Protein AF-A0AAD8I942-F1 (afdb_monomer_lite)

Foldseek 3Di:
DDDDDPVPVVVVVVVCVVVVPDPAQDWDWDADPVVRDIDTAHDAPDPPPPDPQPWDWDWDDDPQWIKIWIQRLVQQWIWIWIQPNVSHYIDTPDIDRCVVVCVVPVVSNDPPVPPVD

Structure (mmCIF, N/CA/C/O backbone):
data_AF-A0AAD8I942-F1
#
_entry.id   AF-A0AAD8I942-F1
#
loop_
_atom_site.group_PDB
_atom_site.id
_atom_site.type_symbol
_atom_site.label_atom_id
_atom_site.label_alt_id
_atom_site.label_comp_id
_atom_site.label_asym_id
_atom_site.label_entity_id
_atom_site.label_seq_id
_atom_site.pdbx_PDB_ins_code
_atom_site.Cartn_x
_atom_site.Cartn_y
_atom_site.Cartn_z
_atom_site.occupancy
_atom_site.B_iso_or_equiv
_atom_site.auth_seq_id
_atom_site.auth_comp_id
_atom_site.auth_asym_id
_atom_site.auth_atom_id
_atom_site.pdbx_PDB_model_num
ATOM 1 N N . MET A 1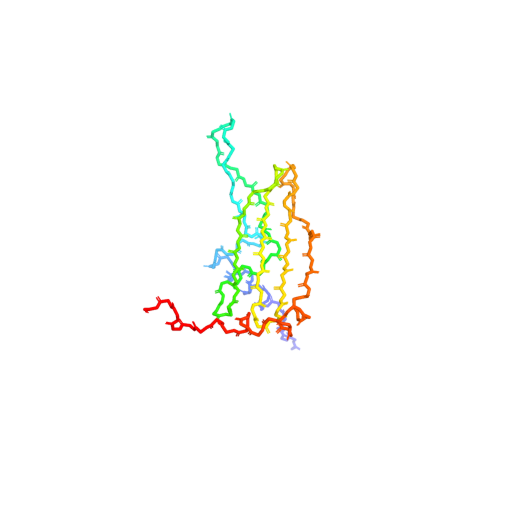 1 ? 37.653 -2.501 38.966 1.00 39.44 1 MET A N 1
ATOM 2 C CA . MET A 1 1 ? 37.498 -1.767 37.694 1.00 39.44 1 MET A CA 1
ATOM 3 C C . MET A 1 1 ? 36.620 -2.611 36.789 1.00 39.44 1 MET A C 1
ATOM 5 O O . MET A 1 1 ? 37.126 -3.574 36.247 1.00 39.44 1 MET A O 1
ATOM 9 N N . GLN A 1 2 ? 35.336 -2.284 36.653 1.00 35.34 2 GLN A N 1
ATOM 10 C CA . GLN A 1 2 ? 34.505 -2.740 35.535 1.00 35.34 2 GLN A CA 1
ATOM 11 C C . GLN A 1 2 ? 33.641 -1.527 35.164 1.00 35.34 2 GLN A C 1
ATOM 13 O O . GLN A 1 2 ? 32.856 -1.055 35.983 1.00 35.34 2 GLN A O 1
ATOM 18 N N . ARG A 1 3 ? 33.937 -0.925 34.008 1.00 38.34 3 ARG A N 1
ATOM 19 C CA . ARG A 1 3 ? 33.219 0.215 33.428 1.00 38.34 3 ARG A CA 1
ATOM 20 C C . ARG A 1 3 ? 32.070 -0.313 32.574 1.00 38.34 3 ARG A C 1
ATOM 22 O O . ARG A 1 3 ? 32.307 -1.222 31.789 1.00 38.34 3 ARG A O 1
ATOM 29 N N . GLY A 1 4 ? 30.918 0.340 32.711 1.00 49.06 4 GLY A N 1
ATOM 30 C CA . GLY A 1 4 ? 30.071 0.815 31.614 1.00 49.06 4 GLY A CA 1
ATOM 31 C C . GLY A 1 4 ? 29.517 -0.224 30.646 1.00 49.06 4 GLY A C 1
ATOM 32 O O . GLY A 1 4 ? 30.179 -0.555 29.671 1.00 49.06 4 GLY A O 1
ATOM 33 N N . ALA A 1 5 ? 28.270 -0.632 30.874 1.00 43.66 5 ALA A N 1
ATOM 34 C CA . ALA A 1 5 ? 27.388 -1.140 29.820 1.00 43.66 5 ALA A CA 1
ATOM 35 C C . ALA A 1 5 ? 25.910 -0.713 29.990 1.00 43.66 5 ALA A C 1
ATOM 37 O O . ALA A 1 5 ? 25.116 -0.966 29.095 1.00 43.66 5 ALA A O 1
ATOM 38 N N . ASP A 1 6 ? 25.540 -0.017 31.075 1.00 50.22 6 ASP A N 1
ATOM 39 C CA . ASP A 1 6 ? 24.119 0.171 31.431 1.00 50.22 6 ASP A CA 1
ATOM 40 C C . ASP A 1 6 ? 23.573 1.594 31.175 1.00 50.22 6 ASP A C 1
ATOM 42 O O . ASP A 1 6 ? 22.378 1.837 31.341 1.00 50.22 6 ASP A O 1
ATOM 46 N N . ASP A 1 7 ? 24.421 2.549 30.773 1.00 51.22 7 ASP A N 1
ATOM 47 C CA . ASP A 1 7 ? 24.013 3.956 30.599 1.00 51.22 7 ASP A CA 1
ATOM 48 C C . ASP A 1 7 ? 23.587 4.308 29.160 1.00 51.22 7 ASP A C 1
ATOM 50 O O . ASP A 1 7 ? 22.838 5.265 28.961 1.00 51.22 7 ASP A O 1
ATOM 54 N N . GLU A 1 8 ? 24.010 3.534 28.155 1.00 50.16 8 GLU A N 1
ATOM 55 C CA . GLU A 1 8 ? 23.738 3.835 26.740 1.00 50.16 8 GLU A CA 1
ATOM 56 C C . GLU A 1 8 ? 22.290 3.470 26.360 1.00 50.16 8 GLU A C 1
ATOM 58 O O . GLU A 1 8 ? 21.565 4.307 25.820 1.00 50.16 8 GLU A O 1
ATOM 63 N N . ASP A 1 9 ? 21.806 2.311 26.814 1.00 54.41 9 ASP A N 1
ATOM 64 C CA . ASP A 1 9 ? 20.435 1.822 26.580 1.00 54.41 9 ASP A CA 1
ATOM 65 C C . ASP A 1 9 ? 19.371 2.706 27.268 1.00 54.41 9 ASP A C 1
ATOM 67 O O . ASP A 1 9 ? 18.287 2.988 26.750 1.00 54.41 9 ASP A O 1
ATOM 71 N N . LYS A 1 10 ? 19.719 3.270 28.433 1.00 47.62 10 LYS A N 1
ATOM 72 C CA . LYS A 1 10 ? 18.854 4.213 29.154 1.00 47.62 10 LYS A CA 1
ATOM 73 C C . LYS A 1 10 ? 18.806 5.588 28.481 1.00 47.62 10 LYS A C 1
ATOM 75 O O . LYS A 1 10 ? 17.794 6.285 28.589 1.00 47.62 10 LYS A O 1
ATOM 80 N N . SER A 1 11 ? 19.882 5.980 27.793 1.00 49.94 11 SER A N 1
ATOM 81 C CA . SER A 1 11 ? 19.956 7.240 27.051 1.00 49.94 11 SER A CA 1
ATOM 82 C C . SER A 1 11 ? 19.151 7.193 25.749 1.00 49.94 11 SER A C 1
ATOM 84 O O . SER A 1 11 ? 18.453 8.160 25.443 1.00 49.94 11 SER A O 1
ATOM 86 N N . GLU A 1 12 ? 19.135 6.051 25.052 1.00 52.28 12 GLU A N 1
ATOM 87 C CA . GLU A 1 12 ? 18.309 5.843 23.855 1.00 52.28 12 GLU A CA 1
ATOM 88 C C . GLU A 1 12 ? 16.813 5.792 24.196 1.00 52.28 12 GLU A C 1
ATOM 90 O O . GLU A 1 12 ? 15.984 6.389 23.498 1.00 52.28 12 GLU A O 1
ATOM 95 N N . MET A 1 13 ? 16.458 5.175 25.330 1.00 45.47 13 MET A N 1
ATOM 96 C CA . MET A 1 13 ? 15.072 5.153 25.803 1.00 45.47 13 MET A CA 1
ATOM 97 C C . MET A 1 13 ? 14.575 6.552 26.208 1.00 45.47 13 MET A C 1
ATOM 99 O O . MET A 1 13 ? 13.439 6.915 25.906 1.00 45.47 13 MET A O 1
ATOM 103 N N . GLN A 1 14 ? 15.429 7.382 26.819 1.00 43.97 14 GLN A N 1
ATOM 104 C CA . GLN A 1 14 ? 15.103 8.779 27.147 1.00 43.97 14 GLN A CA 1
ATOM 105 C C . GLN A 1 14 ? 15.057 9.686 25.902 1.00 43.97 14 GLN A C 1
ATOM 107 O O . GLN A 1 14 ? 14.203 10.570 25.818 1.00 43.97 14 GLN A O 1
ATOM 112 N N . ALA A 1 15 ? 15.921 9.453 24.908 1.00 41.94 15 ALA A N 1
ATOM 113 C CA . ALA A 1 15 ? 15.904 10.184 23.638 1.00 41.94 15 ALA A CA 1
ATOM 114 C C . ALA A 1 15 ? 14.632 9.893 22.820 1.00 41.94 15 ALA A C 1
ATOM 116 O O . ALA A 1 15 ? 14.079 10.800 22.195 1.00 41.94 15 ALA A O 1
ATOM 117 N N . SER A 1 16 ? 14.117 8.662 22.896 1.00 41.03 16 SER A N 1
ATOM 118 C CA . SER A 1 16 ? 12.850 8.267 22.262 1.00 41.03 16 SER A CA 1
ATOM 119 C C . SER A 1 16 ? 11.643 8.997 22.873 1.00 41.03 16 SER A C 1
ATOM 121 O O . SER A 1 16 ? 10.732 9.400 22.150 1.00 41.03 16 SER A O 1
ATOM 123 N N . ILE A 1 17 ? 11.675 9.264 24.187 1.00 45.91 17 ILE A N 1
ATOM 124 C CA . ILE A 1 17 ? 10.639 10.033 24.900 1.00 45.91 17 ILE A CA 1
ATOM 125 C C . ILE A 1 17 ? 10.710 11.532 24.544 1.00 45.91 17 ILE A C 1
ATOM 127 O O . ILE A 1 17 ? 9.673 12.180 24.408 1.00 45.91 17 ILE A O 1
ATOM 131 N N . ALA A 1 18 ? 11.910 12.084 24.327 1.00 39.31 18 ALA A N 1
ATOM 132 C CA . ALA A 1 18 ? 12.101 13.491 23.953 1.00 39.31 18 ALA A CA 1
ATOM 133 C C . ALA A 1 18 ? 11.744 13.806 22.483 1.00 39.31 18 ALA A C 1
ATOM 135 O O . ALA A 1 18 ? 11.480 14.961 22.153 1.00 39.31 18 ALA A O 1
ATOM 136 N N . MET A 1 19 ? 11.701 12.791 21.613 1.00 41.06 19 MET A N 1
ATOM 137 C CA . MET A 1 19 ? 11.348 12.914 20.193 1.00 41.06 19 MET A CA 1
ATOM 138 C C . MET A 1 19 ? 9.947 12.383 19.869 1.00 41.06 19 MET A C 1
ATOM 140 O O . MET A 1 19 ? 9.661 12.161 18.704 1.00 41.06 19 MET A O 1
ATOM 144 N N . GLY A 1 20 ? 9.066 12.156 20.850 1.00 39.09 20 GLY A N 1
ATOM 145 C CA . GLY A 1 20 ? 7.662 11.796 20.591 1.00 39.09 20 GLY A CA 1
ATOM 146 C C . GLY A 1 20 ? 7.453 10.621 19.622 1.00 39.09 20 GLY A C 1
ATOM 147 O O . GLY A 1 20 ? 6.397 10.529 18.996 1.00 39.09 20 GLY A O 1
ATOM 148 N N . VAL A 1 21 ? 8.443 9.737 19.460 1.00 44.09 21 VAL A N 1
ATOM 149 C CA . VAL A 1 21 ? 8.303 8.543 18.630 1.00 44.09 21 VAL A CA 1
ATOM 150 C C . VAL A 1 21 ? 7.740 7.476 19.548 1.00 44.09 21 VAL A C 1
ATOM 152 O O . VAL A 1 21 ? 8.474 6.800 20.265 1.00 44.09 21 VAL A O 1
ATOM 155 N N . SER A 1 22 ? 6.410 7.374 19.558 1.00 37.47 22 SER A N 1
ATOM 156 C CA . SER A 1 22 ? 5.737 6.199 20.102 1.00 37.47 22 SER A CA 1
ATOM 157 C C . SER A 1 22 ? 6.380 4.964 19.460 1.00 37.47 22 SER A C 1
ATOM 159 O O . SER A 1 22 ? 6.552 4.917 18.243 1.00 37.47 22 SER A O 1
ATOM 161 N N . THR A 1 23 ? 6.768 3.975 20.265 1.00 44.34 23 THR A N 1
ATOM 162 C CA . THR A 1 23 ? 7.255 2.662 19.795 1.00 44.34 23 THR A CA 1
ATOM 163 C C . THR A 1 23 ? 6.148 1.824 19.148 1.00 44.34 23 THR A C 1
ATOM 165 O O . THR A 1 23 ? 6.378 0.704 18.696 1.00 44.34 23 THR A O 1
ATOM 168 N N . GLU A 1 24 ? 4.941 2.374 19.075 1.00 48.75 24 GLU A N 1
ATOM 169 C CA . GLU A 1 24 ? 3.846 1.876 18.266 1.00 48.75 24 GLU A CA 1
ATOM 170 C C . GLU A 1 24 ? 4.114 2.219 16.796 1.00 48.75 24 GLU A C 1
ATOM 172 O O . GLU A 1 24 ? 4.521 3.334 16.466 1.00 48.75 24 GLU A O 1
ATOM 177 N N . SER A 1 25 ? 3.883 1.260 15.890 1.00 54.50 25 SER A N 1
ATOM 178 C CA . SER A 1 25 ? 3.817 1.586 14.459 1.00 54.50 25 SER A CA 1
ATOM 179 C C . SER A 1 25 ? 2.887 2.792 14.300 1.00 54.50 25 SER A C 1
ATOM 181 O O . SER A 1 25 ? 1.801 2.744 14.882 1.00 54.50 25 SER A O 1
ATOM 183 N N . PRO A 1 26 ? 3.286 3.866 13.590 1.00 62.41 26 PRO A N 1
ATOM 184 C CA . PRO A 1 26 ? 2.495 5.091 13.534 1.00 62.41 26 PRO A CA 1
ATOM 185 C C . PRO A 1 26 ? 1.043 4.738 13.206 1.00 62.41 26 PRO A C 1
ATOM 187 O O . PRO A 1 26 ? 0.789 3.962 12.290 1.00 62.41 26 PRO A O 1
ATOM 190 N N . ALA A 1 27 ? 0.074 5.202 13.986 1.00 70.12 27 ALA A N 1
ATOM 191 C CA . ALA A 1 27 ? -1.320 4.896 13.693 1.00 70.12 27 ALA A CA 1
ATOM 192 C C . ALA A 1 27 ? -1.750 5.681 12.444 1.00 70.12 27 ALA A C 1
ATOM 194 O O . ALA A 1 27 ? -1.493 6.882 12.341 1.00 70.12 27 ALA A O 1
ATOM 195 N N . CYS A 1 28 ? -2.392 5.012 11.488 1.00 78.81 28 CYS A N 1
ATOM 196 C CA . CYS A 1 28 ? -3.172 5.693 10.462 1.00 78.81 28 CYS A CA 1
ATOM 197 C C . CYS A 1 28 ? -4.592 5.910 10.987 1.00 78.81 28 CYS A C 1
ATOM 199 O O . CYS A 1 28 ? -5.064 5.179 11.857 1.00 78.81 28 CYS A O 1
ATOM 201 N N . PHE A 1 29 ? -5.285 6.898 10.434 1.00 83.88 29 PHE A N 1
ATOM 202 C CA . PHE A 1 29 ? -6.672 7.174 10.783 1.00 83.88 29 PHE A CA 1
ATOM 203 C C . PHE A 1 29 ? -7.580 6.896 9.593 1.00 83.88 29 PHE A C 1
ATOM 205 O O . PHE A 1 29 ? -7.194 7.127 8.445 1.00 83.88 29 PHE A O 1
ATOM 212 N N . TYR A 1 30 ? -8.792 6.436 9.874 1.00 82.88 30 TYR A N 1
ATOM 213 C CA . TYR A 1 30 ? -9.878 6.383 8.904 1.00 82.88 30 TYR A CA 1
ATOM 214 C C . TYR A 1 30 ? -11.126 7.011 9.516 1.00 82.88 30 TYR A C 1
ATOM 216 O O . TYR A 1 30 ? -11.272 7.073 10.736 1.00 82.88 30 TYR A O 1
ATOM 224 N N . PHE A 1 31 ? -12.006 7.527 8.665 1.00 84.06 31 PHE A N 1
ATOM 225 C CA . PHE A 1 31 ? -13.265 8.107 9.108 1.00 84.06 31 PHE A CA 1
ATOM 226 C C . PHE A 1 31 ? -14.391 7.110 8.838 1.00 84.06 31 PHE A C 1
ATOM 228 O O . PHE A 1 31 ? -14.663 6.790 7.680 1.00 84.06 31 PHE A O 1
ATOM 235 N N . ASP A 1 32 ? -15.011 6.607 9.903 1.00 84.50 32 ASP A N 1
ATOM 236 C CA . ASP A 1 32 ? -16.216 5.789 9.827 1.00 84.50 32 ASP A CA 1
ATOM 237 C C . ASP A 1 32 ? -17.403 6.719 9.548 1.00 84.50 32 ASP A C 1
ATOM 239 O O . ASP A 1 32 ? -17.766 7.550 10.384 1.00 84.50 32 ASP A O 1
ATOM 243 N N . LEU A 1 33 ? -17.971 6.613 8.344 1.00 85.94 33 LEU A N 1
ATOM 244 C CA . LEU A 1 33 ? -19.105 7.432 7.913 1.00 85.94 33 LEU A CA 1
ATOM 245 C C . LEU A 1 33 ? -20.422 7.011 8.571 1.00 85.94 33 LEU A C 1
ATOM 247 O O . LEU A 1 33 ? -21.289 7.861 8.747 1.00 85.94 33 LEU A O 1
ATOM 251 N N . ASP A 1 34 ? -20.576 5.739 8.941 1.00 88.62 34 ASP A N 1
ATOM 252 C CA . ASP A 1 34 ? -21.803 5.232 9.561 1.00 88.62 34 ASP A CA 1
ATOM 253 C C . ASP A 1 34 ? -21.893 5.672 11.025 1.00 88.62 34 ASP A C 1
ATOM 255 O O . ASP A 1 34 ? -22.974 5.947 11.546 1.00 88.62 34 ASP A O 1
ATOM 259 N N . GLN A 1 35 ? -20.741 5.744 11.695 1.00 91.62 35 GLN A N 1
ATOM 260 C CA . GLN A 1 35 ? -20.629 6.168 13.092 1.00 91.62 35 GLN A CA 1
ATOM 261 C C . GLN A 1 35 ? -20.188 7.629 13.253 1.00 91.62 35 GLN A C 1
ATOM 263 O O . GLN A 1 35 ? -20.074 8.105 14.383 1.00 91.62 35 GLN A O 1
ATOM 268 N N . GLU A 1 36 ? -19.935 8.321 12.138 1.00 93.00 36 GLU A N 1
ATOM 269 C CA . GLU A 1 36 ? -19.471 9.711 12.056 1.00 93.00 36 GLU A CA 1
ATOM 270 C C . GLU A 1 36 ? -18.272 10.014 12.973 1.00 93.00 36 GLU A C 1
ATOM 272 O O . GLU A 1 36 ? -18.209 11.056 13.634 1.00 93.00 36 GLU A O 1
ATOM 277 N N . ARG A 1 37 ? -17.297 9.098 13.039 1.00 92.25 37 ARG A N 1
ATOM 278 C CA . ARG A 1 37 ? -16.144 9.229 13.941 1.00 92.25 37 ARG A CA 1
ATOM 279 C C . ARG A 1 37 ? -14.824 8.842 13.299 1.00 92.25 37 ARG A C 1
ATOM 281 O O . ARG A 1 37 ? -14.748 8.001 12.408 1.00 92.25 37 ARG A O 1
ATOM 288 N N . LEU A 1 38 ? -13.767 9.475 13.796 1.00 88.88 38 LEU A N 1
ATOM 289 C CA . LEU A 1 38 ? -12.397 9.151 13.431 1.00 88.88 38 LEU A CA 1
ATOM 290 C C . LEU A 1 38 ? -11.920 7.960 14.265 1.00 88.88 38 LEU A C 1
ATOM 292 O O . LEU A 1 38 ? -11.959 8.014 15.493 1.00 88.88 38 LEU A O 1
ATOM 296 N N . GLU A 1 39 ? -11.444 6.924 13.590 1.00 88.50 39 GLU A N 1
ATOM 297 C CA . GLU A 1 39 ? -10.936 5.693 14.187 1.00 88.50 39 GLU A CA 1
ATOM 298 C C . GLU A 1 39 ? -9.486 5.445 13.771 1.00 88.50 39 GLU A C 1
ATOM 300 O O . GLU A 1 39 ? -8.961 6.062 12.836 1.00 88.50 39 GLU A O 1
ATOM 305 N N . THR A 1 40 ? -8.816 4.546 14.489 1.00 88.75 40 THR A N 1
ATOM 306 C CA . THR A 1 40 ? -7.423 4.175 14.227 1.00 88.75 40 THR A CA 1
ATOM 307 C C . THR A 1 40 ? -7.321 2.855 13.477 1.00 88.75 40 THR A C 1
ATOM 309 O O . THR A 1 40 ? -8.107 1.930 13.662 1.00 88.75 40 THR A O 1
ATOM 312 N N . MET A 1 41 ? -6.303 2.757 12.630 1.00 85.69 41 MET A N 1
ATOM 313 C CA . MET A 1 41 ? -5.898 1.528 11.962 1.00 85.69 41 MET A CA 1
ATOM 314 C C . MET A 1 41 ? -4.367 1.435 11.950 1.00 85.69 41 MET A C 1
ATOM 316 O O . MET A 1 41 ? -3.682 2.465 12.008 1.00 85.69 41 MET A O 1
ATOM 320 N N . PRO A 1 42 ? -3.789 0.226 11.878 1.00 87.38 42 PRO A N 1
ATOM 321 C CA . PRO A 1 42 ? -2.342 0.091 11.780 1.00 87.38 42 PRO A CA 1
ATOM 322 C C . PRO A 1 42 ? -1.822 0.813 10.531 1.00 87.38 42 PRO A C 1
ATOM 324 O O . PRO A 1 42 ? -2.482 0.801 9.490 1.00 87.38 42 PRO A O 1
ATOM 327 N N . SER A 1 43 ? -0.635 1.423 10.601 1.00 83.31 43 SER A N 1
ATOM 328 C CA . SER A 1 43 ? 0.027 1.915 9.386 1.00 83.31 43 SER A CA 1
ATOM 329 C C . SER A 1 43 ? 0.325 0.771 8.423 1.00 83.31 43 SER A C 1
ATOM 331 O O . SER A 1 43 ? 0.633 -0.341 8.869 1.00 83.31 43 SER A O 1
ATOM 333 N N . PRO A 1 44 ? 0.282 1.025 7.104 1.00 78.81 44 PRO A N 1
ATOM 334 C CA . PRO A 1 44 ? 0.778 0.063 6.139 1.00 78.81 44 PRO A CA 1
ATOM 335 C C . PRO A 1 44 ? 2.255 -0.244 6.419 1.00 78.81 44 PRO A C 1
ATOM 337 O O . PRO A 1 44 ? 2.997 0.656 6.821 1.00 78.81 44 PRO A O 1
ATOM 340 N N . PRO A 1 45 ? 2.718 -1.484 6.166 1.00 75.56 45 PRO A N 1
ATOM 341 C CA . PRO A 1 45 ? 4.113 -1.912 6.335 1.00 75.56 45 PRO A CA 1
ATOM 342 C C . PRO A 1 45 ? 5.015 -1.346 5.227 1.00 75.56 45 PRO A C 1
ATOM 344 O O . PRO A 1 45 ? 5.967 -1.975 4.772 1.00 75.56 45 PRO A O 1
ATOM 347 N N . ILE A 1 46 ? 4.674 -0.160 4.746 1.00 66.88 46 ILE A N 1
ATOM 348 C CA . ILE A 1 46 ? 5.380 0.558 3.710 1.00 66.88 46 ILE A CA 1
ATOM 349 C C . ILE A 1 46 ? 6.373 1.457 4.417 1.00 66.88 46 ILE A C 1
ATOM 351 O O . ILE A 1 46 ? 6.085 2.014 5.479 1.00 66.88 46 ILE A O 1
ATOM 355 N N . GLY A 1 47 ? 7.559 1.590 3.834 1.00 58.34 47 GLY A N 1
ATOM 356 C CA . GLY A 1 47 ? 8.556 2.521 4.325 1.00 58.34 47 GLY A CA 1
ATOM 357 C C . GLY A 1 47 ? 8.039 3.951 4.198 1.00 58.34 47 GLY A C 1
ATOM 358 O O . GLY A 1 47 ? 8.435 4.652 3.277 1.00 58.34 47 GLY A O 1
ATOM 359 N N . LEU A 1 48 ? 7.245 4.424 5.166 1.00 51.47 48 LEU A N 1
ATOM 360 C CA . LEU A 1 48 ? 6.866 5.829 5.386 1.00 51.47 48 LEU A CA 1
ATOM 361 C C . LEU A 1 48 ? 8.087 6.697 5.752 1.00 51.47 48 LEU A C 1
ATOM 363 O O . LEU A 1 48 ? 7.983 7.732 6.404 1.00 51.47 48 LEU A O 1
ATOM 367 N N . ARG A 1 49 ? 9.287 6.290 5.331 1.00 49.19 49 ARG A N 1
ATOM 368 C CA . ARG A 1 49 ? 10.429 7.176 5.219 1.00 49.19 49 ARG A CA 1
ATOM 369 C C . ARG A 1 49 ? 10.233 7.926 3.913 1.00 49.19 49 ARG A C 1
ATOM 371 O O . ARG A 1 49 ? 10.732 7.510 2.872 1.00 49.19 49 ARG A O 1
ATOM 378 N N . PHE A 1 50 ? 9.468 9.014 4.000 1.00 47.28 50 PHE A N 1
ATOM 379 C CA . PHE A 1 50 ? 9.435 10.086 3.011 1.00 47.28 50 PHE A CA 1
ATOM 380 C C . PHE A 1 50 ? 10.865 10.612 2.837 1.00 47.28 50 PHE A C 1
ATOM 382 O O . PHE A 1 50 ? 11.307 11.538 3.510 1.00 47.28 50 PHE A O 1
ATOM 389 N N . GLY A 1 51 ? 11.638 9.919 2.012 1.00 45.41 51 GLY A N 1
ATOM 390 C CA . GLY A 1 51 ? 12.971 10.298 1.591 1.00 45.41 51 GLY A CA 1
ATOM 391 C C . GLY A 1 51 ? 12.936 10.716 0.125 1.00 45.41 51 GLY A C 1
ATOM 392 O O . GLY A 1 51 ? 12.001 10.363 -0.590 1.00 45.41 51 GLY A O 1
ATOM 393 N N . PRO A 1 52 ? 13.975 11.405 -0.365 1.00 48.88 52 PRO A N 1
ATOM 394 C CA . PRO A 1 52 ? 14.060 11.882 -1.749 1.00 48.88 52 PRO A CA 1
ATOM 395 C C . PRO A 1 52 ? 14.148 10.756 -2.797 1.00 48.88 52 PRO A C 1
ATOM 397 O O . PRO A 1 52 ? 14.299 11.020 -3.985 1.00 48.88 52 PRO A O 1
ATOM 400 N N . THR A 1 53 ? 14.086 9.488 -2.383 1.00 53.91 53 THR A N 1
ATOM 401 C CA . THR A 1 53 ? 14.007 8.353 -3.301 1.00 53.91 53 THR A CA 1
ATOM 402 C C . THR A 1 53 ? 12.639 8.390 -3.967 1.00 53.91 53 THR A C 1
ATOM 404 O O . THR A 1 53 ? 11.658 8.354 -3.233 1.00 53.91 53 THR A O 1
ATOM 407 N N . GLY A 1 54 ? 12.577 8.466 -5.301 1.00 55.72 54 GLY A N 1
ATOM 408 C CA . GLY A 1 54 ? 11.358 8.557 -6.123 1.00 55.72 54 GLY A CA 1
ATOM 409 C C . GLY A 1 54 ? 10.374 7.395 -5.947 1.00 55.72 54 GLY A C 1
ATOM 410 O O . GLY A 1 54 ? 10.176 6.590 -6.853 1.00 55.72 54 GLY A O 1
ATOM 411 N N . ARG A 1 55 ? 9.798 7.304 -4.750 1.00 67.44 55 ARG A N 1
ATOM 412 C CA . ARG A 1 55 ? 8.751 6.386 -4.336 1.00 67.44 55 ARG A CA 1
ATOM 413 C C . ARG A 1 55 ? 7.440 7.130 -4.470 1.00 67.44 55 ARG A C 1
ATOM 415 O O . ARG A 1 55 ? 7.247 8.164 -3.830 1.00 67.44 55 ARG A O 1
ATOM 422 N N . THR A 1 56 ? 6.540 6.601 -5.279 1.00 66.50 56 THR A N 1
ATOM 423 C CA . THR A 1 56 ? 5.172 7.110 -5.335 1.00 66.50 56 THR A CA 1
ATOM 424 C C . THR A 1 56 ? 4.296 6.210 -4.485 1.00 66.50 56 THR A C 1
ATOM 426 O O . THR A 1 56 ? 4.242 5.001 -4.710 1.00 66.50 56 THR A O 1
ATOM 429 N N . LEU A 1 57 ? 3.625 6.818 -3.508 1.00 75.44 57 LEU A N 1
ATOM 430 C CA . LEU A 1 57 ? 2.627 6.161 -2.679 1.00 75.44 57 LEU A CA 1
ATOM 431 C C . LEU A 1 57 ? 1.240 6.540 -3.189 1.00 75.44 57 LEU A C 1
ATOM 433 O O . LEU A 1 57 ? 0.901 7.722 -3.239 1.00 75.44 57 LEU A O 1
ATOM 437 N N . HIS A 1 58 ? 0.436 5.546 -3.546 1.00 80.75 58 HIS A N 1
ATOM 438 C CA . HIS A 1 58 ? -0.958 5.750 -3.918 1.00 80.75 58 HIS A CA 1
ATOM 439 C C . HIS A 1 58 ? -1.871 4.992 -2.956 1.00 80.75 58 HIS A C 1
ATOM 441 O O . HIS A 1 58 ? -1.671 3.801 -2.725 1.00 80.75 58 HIS A O 1
ATOM 447 N N . ILE A 1 59 ? -2.867 5.688 -2.409 1.00 83.62 59 ILE A N 1
ATOM 448 C CA . ILE A 1 59 ? -3.902 5.117 -1.547 1.00 83.62 59 ILE A CA 1
ATOM 449 C C . ILE A 1 59 ? -5.221 5.201 -2.307 1.00 83.62 59 ILE A C 1
ATOM 451 O O . ILE A 1 59 ? -5.580 6.270 -2.800 1.00 83.62 59 ILE A O 1
ATOM 455 N N . GLY A 1 60 ? -5.936 4.085 -2.392 1.00 85.06 60 GLY A N 1
ATOM 456 C CA . GLY A 1 60 ? -7.216 4.011 -3.085 1.00 85.06 60 GLY A CA 1
ATOM 457 C C . GLY A 1 60 ? -8.117 2.933 -2.503 1.00 85.06 60 GLY A C 1
ATOM 458 O O . GLY A 1 60 ? -7.690 2.135 -1.674 1.00 85.06 60 GLY A O 1
ATOM 459 N N . GLU A 1 61 ? -9.370 2.917 -2.937 1.00 88.12 61 GLU A N 1
ATOM 460 C CA . GLU A 1 61 ? -10.348 1.891 -2.581 1.00 88.12 61 GLU A CA 1
ATOM 461 C C . GLU A 1 61 ? -10.666 1.046 -3.820 1.00 88.12 61 GLU A C 1
ATOM 463 O O . GLU A 1 61 ? -10.822 1.569 -4.927 1.00 88.12 61 GLU A O 1
ATOM 468 N N . SER A 1 62 ? -10.725 -0.274 -3.652 1.00 85.38 62 SER A N 1
ATOM 469 C CA . SER A 1 62 ? -11.229 -1.188 -4.670 1.00 85.38 62 SER A CA 1
ATOM 470 C C . SER A 1 62 ? -11.942 -2.377 -4.037 1.00 85.38 62 SER A C 1
ATOM 472 O O . SER A 1 62 ? -11.393 -3.065 -3.177 1.00 85.38 62 SER A O 1
ATOM 474 N N . ARG A 1 63 ? -13.144 -2.698 -4.529 1.00 86.31 63 ARG A N 1
ATOM 475 C CA . ARG A 1 63 ? -13.940 -3.854 -4.069 1.00 86.31 63 ARG A CA 1
ATOM 476 C C . ARG A 1 63 ? -14.191 -3.838 -2.556 1.00 86.31 63 ARG A C 1
ATOM 478 O O . ARG A 1 63 ? -14.115 -4.886 -1.920 1.00 86.31 63 ARG A O 1
ATOM 485 N N . ASN A 1 64 ? -14.455 -2.665 -1.999 1.00 85.12 64 ASN A N 1
ATOM 486 C CA . ASN A 1 64 ? -14.668 -2.393 -0.581 1.00 85.12 64 ASN A CA 1
ATOM 487 C C . ASN A 1 64 ? -13.432 -2.610 0.304 1.00 85.12 64 ASN A C 1
ATOM 489 O O . ASN A 1 64 ? -13.572 -2.815 1.506 1.00 85.12 64 ASN A O 1
ATOM 493 N N . HIS A 1 65 ? -12.230 -2.559 -0.272 1.00 86.31 65 HIS A N 1
ATOM 494 C CA . HIS A 1 65 ? -10.978 -2.676 0.473 1.00 86.31 65 HIS A CA 1
ATOM 495 C C . HIS A 1 65 ? -10.064 -1.496 0.166 1.00 86.31 65 HIS A C 1
ATOM 497 O O . HIS A 1 65 ? -9.988 -1.041 -0.974 1.00 86.31 65 HIS A O 1
ATOM 503 N N . VAL A 1 66 ? -9.347 -1.019 1.184 1.00 87.69 66 VAL A N 1
ATOM 504 C CA . VAL A 1 66 ? -8.318 0.009 1.012 1.00 87.69 66 VAL A CA 1
ATOM 505 C C . VAL A 1 66 ? -7.033 -0.651 0.523 1.00 87.69 66 VAL A C 1
ATOM 507 O O . VAL A 1 66 ? -6.538 -1.605 1.126 1.00 87.69 66 VAL A O 1
ATOM 510 N N . HIS A 1 67 ? -6.469 -0.107 -0.548 1.00 87.94 67 HIS A N 1
ATOM 511 C CA . HIS A 1 67 ? -5.188 -0.502 -1.112 1.00 87.94 67 HIS A CA 1
ATOM 512 C C . HIS A 1 67 ? -4.167 0.595 -0.914 1.00 87.94 67 HIS A C 1
ATOM 514 O O . HIS A 1 67 ? -4.456 1.777 -1.108 1.00 87.94 67 HIS A O 1
ATOM 520 N N . VAL A 1 68 ? -2.942 0.182 -0.615 1.00 87.81 68 VAL A N 1
ATOM 521 C CA . VAL A 1 68 ? -1.787 1.061 -0.710 1.00 87.81 68 VAL A CA 1
ATOM 522 C C . VAL A 1 68 ? -0.794 0.460 -1.678 1.00 87.81 68 VAL A C 1
ATOM 524 O O . VAL A 1 68 ? -0.405 -0.700 -1.567 1.00 87.81 68 VAL A O 1
ATOM 527 N N . THR A 1 69 ? -0.413 1.270 -2.652 1.00 86.31 69 THR A N 1
ATOM 528 C CA . THR A 1 69 ? 0.488 0.900 -3.730 1.00 86.31 69 THR A CA 1
ATOM 529 C C . THR A 1 69 ? 1.774 1.693 -3.594 1.00 86.31 69 THR A C 1
ATOM 531 O O . THR A 1 69 ? 1.739 2.923 -3.531 1.00 86.31 69 THR A O 1
ATOM 534 N N . GLU A 1 70 ? 2.897 0.989 -3.567 1.00 84.19 70 GLU A N 1
ATOM 53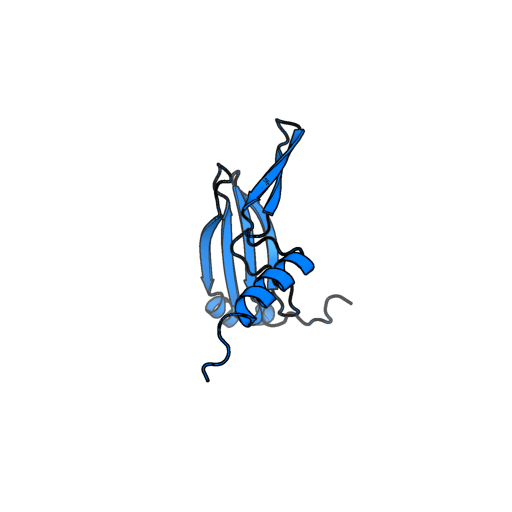5 C CA . GLU A 1 70 ? 4.230 1.571 -3.583 1.00 84.19 70 GLU A CA 1
ATOM 536 C C . GLU A 1 70 ? 4.889 1.273 -4.931 1.00 84.19 70 GLU A C 1
ATOM 538 O O . GLU A 1 70 ? 4.999 0.115 -5.341 1.00 84.19 70 GLU A O 1
ATOM 543 N N . ILE A 1 71 ? 5.304 2.331 -5.628 1.00 78.00 71 ILE A N 1
ATOM 544 C CA . ILE A 1 71 ? 6.030 2.237 -6.896 1.00 78.00 71 ILE A CA 1
ATOM 545 C C . ILE A 1 71 ? 7.463 2.689 -6.666 1.00 78.00 71 ILE A C 1
ATOM 547 O O . ILE A 1 71 ? 7.701 3.834 -6.276 1.00 78.00 71 ILE A O 1
ATOM 551 N N . TYR A 1 72 ? 8.414 1.811 -6.969 1.00 75.56 72 TYR A N 1
ATOM 552 C CA . TYR A 1 72 ? 9.835 2.126 -6.956 1.00 75.56 72 TYR A CA 1
ATOM 553 C C . TYR A 1 72 ? 10.337 2.271 -8.387 1.00 75.56 72 TYR A C 1
ATOM 555 O O . TYR A 1 72 ? 10.762 1.296 -9.010 1.00 75.56 72 TYR A O 1
ATOM 563 N N . ALA A 1 73 ? 10.335 3.503 -8.900 1.00 67.38 73 ALA A N 1
ATOM 564 C CA . ALA A 1 73 ? 10.763 3.780 -10.271 1.00 67.38 73 ALA A CA 1
ATOM 565 C C . ALA A 1 73 ? 12.196 3.284 -10.554 1.00 67.38 73 ALA A C 1
ATOM 567 O O . ALA A 1 73 ? 12.463 2.712 -11.604 1.00 67.38 73 ALA A O 1
ATOM 568 N N . SER A 1 74 ? 13.110 3.410 -9.585 1.00 68.56 74 SER A N 1
ATOM 569 C CA . SER A 1 74 ? 14.499 2.947 -9.727 1.00 68.56 74 SER A CA 1
ATOM 570 C C . SER A 1 74 ? 14.658 1.425 -9.801 1.00 68.56 74 SER A C 1
ATOM 572 O O . SER A 1 74 ? 15.665 0.953 -10.322 1.00 68.56 74 SER A O 1
ATOM 574 N N . HIS A 1 75 ? 13.689 0.663 -9.290 1.00 70.06 75 HIS A N 1
ATOM 575 C CA . HIS A 1 75 ? 13.734 -0.802 -9.239 1.00 70.06 75 HIS A CA 1
ATOM 576 C C . HIS A 1 75 ? 12.709 -1.454 -10.171 1.00 70.06 75 HIS A C 1
ATOM 578 O O . HIS A 1 75 ? 12.616 -2.676 -10.191 1.00 70.06 75 HIS A O 1
ATOM 584 N N . ASN A 1 76 ? 11.949 -0.655 -10.935 1.00 79.81 76 ASN A N 1
ATOM 585 C CA . ASN A 1 76 ? 10.799 -1.112 -11.712 1.00 79.81 76 ASN A CA 1
ATOM 586 C C . ASN A 1 76 ? 9.918 -2.064 -10.890 1.00 79.81 76 ASN A C 1
ATOM 588 O O . ASN A 1 76 ? 9.547 -3.117 -11.384 1.00 79.81 76 ASN A O 1
ATOM 592 N N . SER A 1 77 ? 9.619 -1.748 -9.629 1.00 83.94 77 SER A N 1
ATOM 593 C CA . SER A 1 77 ? 8.789 -2.620 -8.795 1.00 83.94 77 SER A CA 1
ATOM 594 C C . SER A 1 77 ? 7.512 -1.927 -8.347 1.00 83.94 77 SER A C 1
ATOM 596 O O . SER A 1 77 ? 7.472 -0.711 -8.133 1.00 83.94 77 SER A O 1
ATOM 598 N N . LEU A 1 78 ? 6.458 -2.731 -8.254 1.00 87.19 78 LEU A N 1
ATOM 599 C CA . LEU A 1 78 ? 5.123 -2.335 -7.840 1.00 87.19 78 LEU A CA 1
ATOM 600 C C . LEU A 1 78 ? 4.654 -3.295 -6.752 1.00 87.19 78 LEU A C 1
ATOM 602 O O . LEU A 1 78 ? 4.389 -4.468 -7.017 1.00 87.19 78 LEU A O 1
ATOM 606 N N . THR A 1 79 ? 4.506 -2.776 -5.542 1.00 88.75 79 THR A N 1
ATOM 607 C CA . THR A 1 79 ? 4.041 -3.549 -4.393 1.00 88.75 79 THR A CA 1
ATOM 608 C C . THR A 1 79 ? 2.681 -3.018 -3.957 1.00 88.75 79 THR A C 1
ATOM 610 O O . THR A 1 79 ? 2.498 -1.813 -3.796 1.00 88.75 79 THR A O 1
ATOM 613 N N . VAL A 1 80 ? 1.709 -3.910 -3.771 1.00 89.75 80 VAL A N 1
ATOM 614 C CA . VAL A 1 80 ? 0.342 -3.572 -3.363 1.00 89.75 80 VAL A CA 1
ATOM 615 C C . VAL A 1 80 ? 0.020 -4.272 -2.055 1.00 89.75 80 VAL A C 1
ATOM 617 O O . VAL A 1 80 ? -0.005 -5.503 -1.986 1.00 89.75 80 VAL A O 1
ATOM 620 N N . TYR A 1 81 ? -0.295 -3.479 -1.040 1.00 90.88 81 TYR A N 1
ATOM 621 C CA . TYR A 1 81 ? -0.852 -3.935 0.224 1.00 90.88 81 TYR A CA 1
ATOM 622 C C . TYR A 1 81 ? -2.358 -3.700 0.243 1.00 90.88 81 TYR A C 1
ATOM 624 O O . TYR A 1 81 ? -2.845 -2.679 -0.240 1.00 90.88 81 TYR A O 1
ATOM 632 N N . GLU A 1 82 ? -3.096 -4.642 0.814 1.00 92.69 82 GLU A N 1
ATOM 633 C CA . GLU A 1 82 ? -4.536 -4.531 1.038 1.00 92.69 82 GLU A CA 1
ATOM 634 C C . GLU A 1 82 ? -4.815 -4.541 2.541 1.00 92.69 82 GLU A C 1
ATOM 636 O O . GLU A 1 82 ? -4.257 -5.351 3.287 1.00 92.69 82 GLU A O 1
ATOM 641 N N . MET A 1 83 ? -5.656 -3.610 2.984 1.00 91.44 83 MET A N 1
ATOM 642 C CA . MET A 1 83 ? -6.204 -3.608 4.332 1.00 91.44 83 MET A CA 1
ATOM 643 C C . MET A 1 83 ? -7.289 -4.677 4.424 1.00 91.44 83 MET A C 1
ATOM 645 O O . MET A 1 83 ? -8.180 -4.739 3.575 1.00 91.44 83 MET A O 1
ATOM 649 N N . LYS A 1 84 ? -7.246 -5.502 5.471 1.00 91.56 84 LYS A N 1
ATOM 650 C CA . LYS A 1 84 ? -8.335 -6.439 5.766 1.00 91.56 84 LYS A CA 1
ATOM 651 C C . LYS A 1 84 ? -9.644 -5.686 6.006 1.00 91.56 84 LYS A C 1
ATOM 653 O O . LYS A 1 84 ? -9.646 -4.596 6.566 1.00 91.56 84 LYS A O 1
ATOM 658 N N . SER A 1 85 ? -10.769 -6.307 5.665 1.00 88.12 85 SER A N 1
ATOM 659 C CA . SER A 1 85 ? -12.104 -5.717 5.841 1.00 88.12 85 SER A CA 1
ATOM 660 C C . SER A 1 85 ? -12.453 -5.365 7.293 1.00 88.12 85 SER A C 1
ATOM 662 O O . SER A 1 85 ? -13.319 -4.535 7.531 1.00 88.12 85 SER A O 1
ATOM 664 N N . ASP A 1 86 ? -11.810 -6.018 8.263 1.00 87.88 86 ASP A N 1
ATOM 665 C CA . ASP A 1 86 ? -11.963 -5.746 9.696 1.00 87.88 86 ASP A CA 1
ATOM 666 C C . ASP A 1 86 ? -10.980 -4.682 10.218 1.00 87.88 86 ASP A C 1
ATOM 668 O O . ASP A 1 86 ? -10.888 -4.474 11.425 1.00 87.88 86 ASP A O 1
ATOM 672 N N . TYR A 1 87 ? -10.215 -4.044 9.324 1.00 86.56 87 TYR A N 1
ATOM 673 C CA . TYR A 1 87 ? -9.188 -3.045 9.626 1.00 86.56 87 TYR A CA 1
ATOM 674 C C . TYR A 1 87 ? -8.097 -3.532 10.600 1.00 86.56 87 TYR A C 1
ATOM 676 O O . TYR A 1 87 ? -7.325 -2.733 11.131 1.00 86.56 87 TYR A O 1
ATOM 684 N N . SER A 1 88 ? -7.977 -4.851 10.812 1.00 87.31 88 SER A N 1
ATOM 685 C CA . SER A 1 88 ? -7.045 -5.436 11.788 1.00 87.31 88 SER A CA 1
ATOM 686 C C . SER A 1 88 ? -5.590 -5.445 11.325 1.00 87.31 88 SER A C 1
ATOM 688 O O . SER A 1 88 ? -4.681 -5.679 12.123 1.00 87.31 88 SER A O 1
ATOM 690 N N . GLY A 1 89 ? -5.340 -5.234 10.033 1.00 88.56 89 GLY A N 1
ATOM 691 C CA . GLY A 1 89 ? -3.990 -5.256 9.497 1.00 88.56 89 GLY A CA 1
ATOM 692 C C . GLY A 1 89 ? -3.916 -5.309 7.984 1.00 88.56 89 GLY A C 1
ATOM 693 O O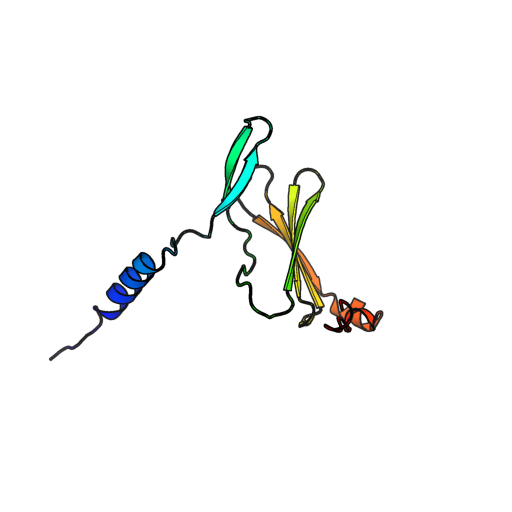 . GLY A 1 89 ? -4.884 -5.605 7.283 1.00 88.56 89 GLY A O 1
ATOM 694 N N . TRP A 1 90 ? -2.705 -5.067 7.504 1.00 90.81 90 TRP A N 1
ATOM 695 C CA . TRP A 1 90 ? -2.352 -5.100 6.095 1.00 90.81 90 TRP A CA 1
ATOM 696 C C . TRP A 1 90 ? -1.798 -6.461 5.705 1.00 90.81 90 TRP A C 1
ATOM 698 O O . TRP A 1 90 ? -1.100 -7.109 6.488 1.00 90.81 90 TRP A O 1
ATOM 708 N N . PHE A 1 91 ? -2.043 -6.867 4.466 1.00 90.75 91 PHE A N 1
ATOM 709 C CA . PHE A 1 91 ? -1.367 -8.007 3.865 1.00 90.75 91 PHE A CA 1
ATOM 710 C C . PHE A 1 91 ? -0.851 -7.658 2.473 1.00 90.75 91 PHE A C 1
ATOM 712 O O . PHE A 1 91 ? -1.431 -6.839 1.758 1.00 90.75 91 PHE A O 1
ATOM 719 N N . LEU A 1 92 ? 0.267 -8.275 2.097 1.00 91.25 92 LEU A N 1
ATOM 720 C CA . LEU A 1 92 ? 0.825 -8.149 0.759 1.00 91.25 92 LEU A CA 1
ATOM 721 C C . LEU A 1 92 ? -0.096 -8.870 -0.227 1.00 91.25 92 LEU A C 1
ATOM 723 O O . LEU A 1 92 ? -0.277 -10.084 -0.135 1.00 91.25 92 LEU A O 1
ATOM 727 N N . LYS A 1 93 ? -0.676 -8.121 -1.162 1.00 92.31 93 LYS A N 1
ATOM 728 C CA . LYS A 1 93 ? -1.548 -8.669 -2.201 1.00 92.31 93 LYS A CA 1
ATOM 729 C C . LYS A 1 93 ? -0.771 -8.990 -3.469 1.00 92.31 93 LYS A C 1
ATOM 731 O O . LYS A 1 93 ? -0.956 -10.061 -4.042 1.00 92.31 93 LYS A O 1
ATOM 736 N N . TYR A 1 94 ? 0.090 -8.067 -3.893 1.00 92.31 94 TYR A N 1
ATOM 737 C CA . TYR A 1 94 ? 0.912 -8.219 -5.089 1.00 92.31 94 TYR A CA 1
ATOM 738 C C . TYR A 1 94 ? 2.307 -7.653 -4.860 1.00 92.31 94 TYR A C 1
ATOM 740 O O . TYR A 1 94 ? 2.450 -6.571 -4.297 1.00 92.31 94 TYR A O 1
ATOM 748 N N . ASP A 1 95 ? 3.311 -8.367 -5.354 1.00 90.31 95 ASP A N 1
ATOM 749 C CA . ASP A 1 95 ? 4.679 -7.884 -5.497 1.00 90.31 95 ASP A CA 1
ATOM 750 C C . ASP A 1 95 ? 5.115 -8.163 -6.935 1.00 90.31 95 ASP A C 1
ATOM 752 O O . ASP A 1 95 ? 5.203 -9.319 -7.355 1.00 90.31 95 ASP A O 1
ATOM 756 N N . ILE A 1 96 ? 5.222 -7.105 -7.733 1.00 90.81 96 ILE A N 1
ATOM 757 C CA . ILE A 1 96 ? 5.318 -7.192 -9.189 1.00 90.81 96 ILE A CA 1
ATOM 758 C C . ILE A 1 96 ? 6.646 -6.587 -9.636 1.00 90.81 96 ILE A C 1
ATOM 760 O O . ILE A 1 96 ? 6.901 -5.399 -9.432 1.00 90.81 96 ILE A O 1
ATOM 764 N N . ASP A 1 97 ? 7.451 -7.401 -10.320 1.00 89.75 97 ASP A N 1
ATOM 765 C CA . ASP A 1 97 ? 8.615 -6.949 -11.080 1.00 89.75 97 ASP A CA 1
ATOM 766 C C . ASP A 1 97 ? 8.173 -6.436 -12.460 1.00 89.75 97 ASP A C 1
ATOM 768 O O . ASP A 1 97 ? 7.717 -7.189 -13.323 1.00 89.75 97 ASP A O 1
ATOM 772 N N . LEU A 1 98 ? 8.302 -5.129 -12.667 1.00 88.44 98 LEU A N 1
ATOM 773 C CA . LEU A 1 98 ? 8.031 -4.434 -13.923 1.00 88.44 98 LEU A CA 1
ATOM 774 C C . LEU A 1 98 ? 9.268 -4.365 -14.830 1.00 88.44 98 LEU A C 1
ATOM 776 O O . LEU A 1 98 ? 9.167 -3.812 -15.925 1.00 88.44 98 LEU A O 1
ATOM 780 N N . SER A 1 99 ? 10.421 -4.928 -14.449 1.00 87.56 99 SER A N 1
ATOM 781 C CA . SER A 1 99 ? 11.630 -4.935 -15.290 1.00 87.56 99 SER A CA 1
ATOM 782 C C . SER A 1 99 ? 11.388 -5.497 -16.699 1.00 87.56 99 SER A C 1
ATOM 784 O O . SER A 1 99 ? 11.841 -4.865 -17.659 1.00 87.56 99 SER A O 1
ATOM 786 N N . PRO A 1 100 ? 10.638 -6.606 -16.888 1.00 90.25 100 PRO A N 1
ATOM 787 C CA . PRO A 1 100 ? 10.312 -7.101 -18.227 1.00 90.25 100 PRO A CA 1
ATOM 788 C C . PRO A 1 100 ? 9.456 -6.115 -19.031 1.00 90.25 100 PRO A C 1
ATOM 790 O O . PRO A 1 100 ? 9.651 -5.955 -20.234 1.00 90.25 100 PRO A O 1
ATOM 793 N N . VAL A 1 101 ? 8.535 -5.407 -18.372 1.00 87.69 101 VAL A N 1
ATOM 794 C CA . VAL A 1 101 ? 7.678 -4.400 -19.016 1.00 87.69 101 VAL A CA 1
ATOM 795 C C . VAL A 1 101 ? 8.517 -3.191 -19.437 1.00 87.69 101 VAL A C 1
ATOM 797 O O . VAL A 1 101 ? 8.424 -2.743 -20.576 1.00 87.69 101 VAL A O 1
ATOM 800 N N . ALA A 1 102 ? 9.425 -2.733 -18.574 1.00 84.56 102 ALA A N 1
ATOM 801 C CA . ALA A 1 102 ? 10.333 -1.621 -18.847 1.00 84.56 102 ALA A CA 1
ATOM 802 C C . ALA A 1 102 ? 11.369 -1.923 -19.954 1.00 84.56 102 ALA A C 1
ATOM 804 O O . ALA A 1 102 ? 11.992 -1.004 -20.493 1.00 84.56 102 ALA A O 1
ATOM 805 N N . GLN A 1 103 ? 11.598 -3.195 -20.304 1.00 86.88 103 GLN A N 1
ATOM 806 C CA . GLN A 1 103 ? 12.387 -3.563 -21.489 1.00 86.88 103 GLN A CA 1
ATOM 807 C C . GLN A 1 103 ? 11.612 -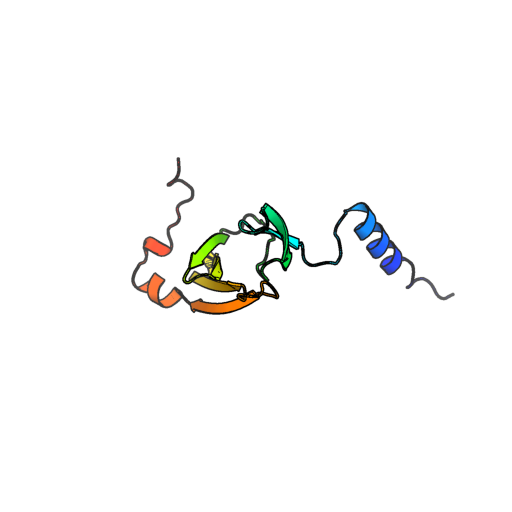3.333 -22.789 1.00 86.88 103 GLN A C 1
ATOM 809 O O . GLN A 1 103 ? 12.208 -2.928 -23.785 1.00 86.88 103 GLN A O 1
ATOM 814 N N . VAL A 1 104 ? 10.300 -3.576 -22.773 1.00 91.69 104 VAL A N 1
ATOM 815 C CA . VAL A 1 104 ? 9.418 -3.408 -23.937 1.00 91.69 104 VAL A CA 1
ATOM 816 C C . VAL A 1 104 ? 8.967 -1.954 -24.095 1.00 91.69 104 VAL A C 1
ATOM 818 O O . VAL A 1 104 ? 8.795 -1.489 -25.220 1.00 91.69 104 VAL A O 1
ATOM 821 N N . PHE A 1 105 ? 8.827 -1.224 -22.986 1.00 86.12 105 PHE A N 1
ATOM 822 C CA . PHE A 1 105 ? 8.377 0.169 -22.943 1.00 86.12 105 PHE A CA 1
ATOM 823 C C . PHE A 1 105 ? 9.436 1.070 -22.279 1.00 86.12 105 PHE A C 1
ATOM 825 O O . PHE A 1 105 ? 9.334 1.374 -21.087 1.00 86.12 105 PHE A O 1
ATOM 832 N N . PRO A 1 106 ? 10.473 1.510 -23.024 1.00 78.44 106 PRO A N 1
ATOM 833 C CA . PRO A 1 106 ? 11.572 2.312 -22.480 1.00 78.44 106 PRO A CA 1
ATOM 834 C C . PRO A 1 106 ? 11.133 3.634 -21.840 1.00 78.44 106 PRO A C 1
ATOM 836 O O . PRO A 1 106 ? 11.798 4.102 -20.921 1.00 78.44 106 PRO A O 1
ATOM 839 N N . GLN A 1 107 ? 9.992 4.188 -22.265 1.00 76.88 107 GLN A N 1
ATOM 840 C CA . GLN A 1 107 ? 9.407 5.427 -21.741 1.00 76.88 107 GLN A CA 1
ATOM 841 C C . GLN A 1 107 ? 9.114 5.350 -20.235 1.00 76.88 107 GLN A C 1
ATOM 843 O O . GLN A 1 107 ? 9.088 6.369 -19.559 1.00 76.88 107 GLN A O 1
ATOM 848 N N . MET A 1 108 ? 8.937 4.144 -19.680 1.00 73.62 108 MET A N 1
ATOM 849 C CA . MET A 1 108 ? 8.737 3.950 -18.238 1.00 73.62 108 MET A CA 1
ATOM 850 C C . MET A 1 108 ? 9.967 4.320 -17.395 1.00 73.62 108 MET A C 1
ATOM 852 O O . MET A 1 108 ? 9.837 4.518 -16.191 1.00 73.62 108 MET A O 1
ATOM 856 N N . LYS A 1 109 ? 11.159 4.393 -18.003 1.00 65.69 109 LYS A N 1
ATOM 857 C CA . LYS A 1 109 ? 12.423 4.716 -17.318 1.00 65.69 109 LYS A CA 1
ATOM 858 C C . LYS A 1 109 ? 12.696 6.218 -17.250 1.00 65.69 109 LYS A C 1
ATOM 860 O O . LYS A 1 109 ? 13.592 6.637 -16.523 1.00 65.69 109 LYS A O 1
ATOM 865 N N . GLU A 1 110 ? 11.942 7.015 -18.000 1.00 58.50 110 GLU A N 1
ATOM 866 C CA . GLU A 1 110 ? 12.144 8.451 -18.160 1.00 58.50 110 GLU A CA 1
ATOM 867 C C . GLU A 1 110 ? 11.057 9.212 -17.399 1.00 58.50 110 GLU A C 1
ATOM 869 O O . GLU A 1 110 ? 10.186 9.844 -17.982 1.00 58.50 110 GLU A O 1
ATOM 874 N N . ALA A 1 111 ? 11.091 9.165 -16.067 1.00 57.16 111 ALA A N 1
ATOM 875 C CA . ALA A 1 111 ? 10.516 10.269 -15.308 1.00 57.16 111 ALA A CA 1
ATOM 876 C C . ALA A 1 111 ? 11.573 11.378 -15.297 1.00 57.16 111 ALA A C 1
ATOM 878 O O . ALA A 1 111 ? 12.417 11.417 -14.399 1.00 57.16 111 ALA A O 1
ATOM 879 N N . ASN A 1 112 ? 11.590 12.222 -16.334 1.00 51.91 112 ASN A N 1
ATOM 880 C CA . ASN A 1 112 ? 12.409 13.424 -16.310 1.00 51.91 112 ASN A CA 1
ATOM 881 C C . ASN A 1 112 ? 11.829 14.355 -15.228 1.00 51.91 112 ASN A C 1
ATOM 883 O O . ASN A 1 112 ? 10.655 14.720 -15.328 1.00 51.91 112 ASN A O 1
ATOM 887 N N . PRO A 1 113 ? 12.590 14.729 -14.182 1.00 53.91 113 PRO A N 1
ATOM 888 C CA . PRO A 1 113 ? 12.094 15.624 -13.135 1.00 53.91 113 PRO A CA 1
ATOM 889 C C . PRO A 1 113 ? 11.585 16.969 -13.680 1.00 53.91 113 PRO A C 1
ATOM 891 O O . PRO A 1 113 ? 10.763 17.610 -13.030 1.00 53.91 113 PRO A O 1
ATOM 894 N N . ASP A 1 114 ? 12.038 17.356 -14.876 1.00 56.88 114 ASP A N 1
ATOM 895 C CA . ASP A 1 114 ? 11.703 18.617 -15.541 1.00 56.88 114 ASP A CA 1
ATOM 896 C C . ASP A 1 114 ? 10.388 18.578 -16.356 1.00 56.88 114 ASP A C 1
ATOM 898 O O . ASP A 1 114 ? 9.945 19.615 -16.841 1.00 56.88 114 ASP A O 1
ATOM 902 N N . ASP A 1 115 ? 9.710 17.428 -16.489 1.00 54.22 115 ASP A N 1
ATOM 903 C CA . ASP A 1 115 ? 8.439 17.334 -17.245 1.00 54.22 115 ASP A CA 1
ATOM 904 C C . ASP A 1 115 ? 7.227 17.956 -16.510 1.00 54.22 115 ASP A C 1
ATOM 906 O O . ASP A 1 115 ? 6.118 17.989 -17.046 1.00 54.22 115 ASP A O 1
ATOM 910 N N . TRP A 1 116 ? 7.420 18.465 -15.286 1.00 55.97 116 TRP A N 1
ATOM 911 C CA . TRP A 1 116 ? 6.377 19.098 -14.461 1.00 55.97 116 TRP A CA 1
ATOM 912 C C . TRP A 1 116 ? 6.580 20.615 -14.255 1.00 55.97 116 T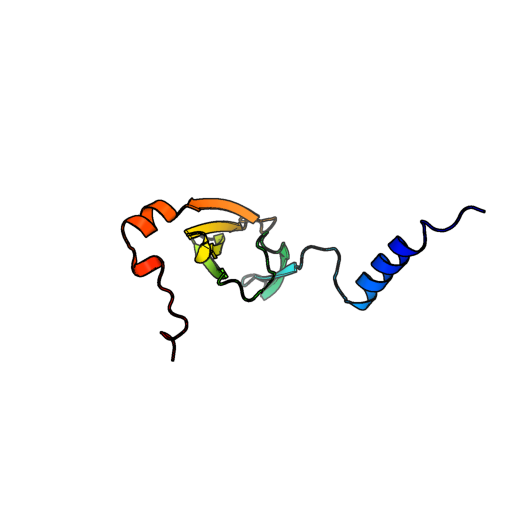RP A C 1
ATOM 914 O O . TRP A 1 116 ? 5.947 21.189 -13.364 1.00 55.97 116 TRP A O 1
ATOM 924 N N . THR A 1 117 ? 7.438 21.266 -15.053 1.00 46.16 117 THR A N 1
ATOM 925 C CA . THR A 1 117 ? 7.648 22.734 -15.054 1.00 46.16 117 THR A CA 1
ATOM 926 C C . THR A 1 117 ? 7.168 23.419 -16.322 1.00 46.16 117 THR A C 1
ATOM 928 O O . THR A 1 117 ? 7.408 22.865 -17.415 1.00 46.16 117 THR A O 1
#

Radius of gyration: 20.26 Å; chains: 1; bounding box: 59×31×62 Å

pLDDT: mean 71.45, std 18.56, range [35.34, 93.0]

Sequence (117 aa):
MQRGADDEDKSEMQASIAMGVSTESPACFYFDLDQERLETMPSPPIGLRFGPTGRTLHIGESRNHVHVTEIYASHNSLTVYEMKSDYSGWFLKYDIDLSPVAQVFPQMKEANPDDWT

Secondary structure (DSSP, 8-state):
----SSSHHHHHHHHHHHTT--SSPPEEEEEETTTTEEEEEEPPSS-----SS-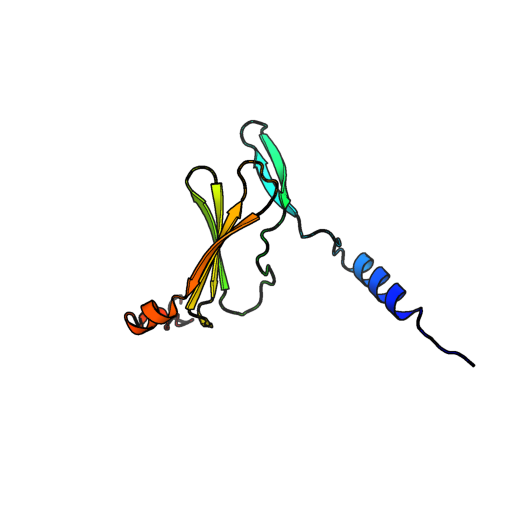EEEEEEEETTEEEEEEEEGGGTEEEEEEE-TTSS-EEEEEEEE-HHHHHH-GGGG---GGGG-

Organism: NCBI:txid360622